Protein AF-A0AAD4QFJ7-F1 (afdb_monomer_lite)

Structure (mmCIF, N/CA/C/O backbone):
data_AF-A0AAD4QFJ7-F1
#
_entry.id   AF-A0AAD4QFJ7-F1
#
loop_
_atom_site.group_PDB
_atom_site.id
_atom_site.type_symbol
_atom_site.label_atom_id
_atom_site.label_alt_id
_atom_site.label_comp_id
_atom_site.label_asym_id
_atom_site.label_entity_id
_atom_site.label_seq_id
_atom_site.pdbx_PDB_ins_code
_atom_site.Cartn_x
_atom_site.Cartn_y
_atom_site.Cartn_z
_atom_site.occupancy
_atom_site.B_iso_or_equiv
_atom_site.auth_seq_id
_atom_site.auth_comp_id
_atom_site.auth_asym_id
_atom_site.auth_atom_id
_atom_site.pdbx_PDB_model_num
ATOM 1 N N . MET A 1 1 ? -35.751 28.063 49.669 1.00 41.50 1 MET A N 1
ATOM 2 C CA . MET A 1 1 ? -34.641 28.294 48.721 1.00 41.50 1 MET A CA 1
ATOM 3 C C . MET A 1 1 ? -34.056 26.934 48.376 1.00 41.50 1 MET A C 1
ATOM 5 O O . MET A 1 1 ? -33.435 26.331 49.238 1.00 41.50 1 MET A O 1
ATOM 9 N N . ALA A 1 2 ? -34.376 26.387 47.201 1.00 47.31 2 ALA A N 1
ATOM 10 C CA . ALA A 1 2 ? -33.881 25.078 46.774 1.00 47.31 2 ALA A CA 1
ATOM 11 C C . ALA A 1 2 ? -32.490 25.248 46.146 1.00 47.31 2 ALA A C 1
ATOM 13 O O . ALA A 1 2 ? -32.330 26.047 45.226 1.00 47.31 2 ALA A O 1
ATOM 14 N N . GLN A 1 3 ? -31.487 24.550 46.681 1.00 56.81 3 GLN A N 1
ATOM 15 C CA . GLN A 1 3 ? -30.146 24.502 46.099 1.00 56.81 3 GLN A CA 1
ATOM 16 C C . GLN A 1 3 ? -30.171 23.686 44.791 1.00 56.81 3 GLN A C 1
ATOM 18 O O . GLN A 1 3 ? -30.855 22.660 44.742 1.00 56.81 3 GLN A O 1
ATOM 23 N N . PRO A 1 4 ? -29.452 24.108 43.736 1.00 55.53 4 PRO A N 1
ATOM 24 C CA . PRO A 1 4 ? -29.412 23.389 42.465 1.00 55.53 4 PRO A CA 1
ATOM 25 C C . PRO A 1 4 ? -28.649 22.070 42.633 1.00 55.53 4 PRO A C 1
ATOM 27 O O . PRO A 1 4 ? -27.615 22.047 43.293 1.00 55.53 4 PRO A O 1
ATOM 30 N N . GLN A 1 5 ? -29.173 20.977 42.069 1.00 56.38 5 GLN A N 1
ATOM 31 C CA . GLN A 1 5 ? -28.611 19.623 42.138 1.00 56.38 5 GLN A CA 1
ATOM 32 C C . GLN A 1 5 ? -27.312 19.512 41.307 1.00 56.38 5 GLN A C 1
ATOM 34 O O . GLN A 1 5 ? -27.400 19.345 40.095 1.00 56.38 5 GLN A O 1
ATOM 39 N N . PRO A 1 6 ? -26.103 19.501 41.902 1.00 59.22 6 PRO A N 1
ATOM 40 C CA . PRO A 1 6 ? -24.845 19.464 41.147 1.00 59.22 6 PRO A CA 1
ATOM 41 C C . PRO A 1 6 ? -24.408 18.031 40.792 1.00 59.22 6 PRO A C 1
ATOM 43 O O . PRO A 1 6 ? -23.342 17.826 40.224 1.00 59.22 6 PRO A O 1
ATOM 46 N N . ASN A 1 7 ? -25.180 17.009 41.180 1.00 74.00 7 ASN A N 1
ATOM 47 C CA . ASN A 1 7 ? -24.727 15.613 41.150 1.00 74.00 7 ASN A CA 1
ATOM 48 C C . ASN A 1 7 ? -25.206 14.842 39.910 1.00 74.00 7 ASN A C 1
ATOM 50 O O . ASN A 1 7 ? -24.509 13.954 39.430 1.00 74.00 7 ASN A O 1
ATOM 54 N N . LEU A 1 8 ? -26.379 15.190 39.369 1.00 77.81 8 LEU A N 1
ATOM 55 C CA . LEU A 1 8 ? -26.959 14.485 38.222 1.00 77.81 8 LEU A CA 1
ATOM 56 C C . LEU A 1 8 ? -26.301 14.913 36.902 1.00 77.81 8 LEU A C 1
ATOM 58 O O . LEU A 1 8 ? -25.967 14.069 36.077 1.00 77.81 8 LEU A O 1
ATOM 62 N N . GLU A 1 9 ? -26.053 16.213 36.730 1.00 80.75 9 GLU A N 1
ATOM 63 C CA . GLU A 1 9 ? -25.403 16.761 35.531 1.00 80.75 9 GLU A CA 1
ATOM 64 C C . GLU A 1 9 ? -23.960 16.263 35.389 1.00 80.75 9 GLU A C 1
ATOM 66 O O . GLU A 1 9 ? -23.554 15.835 34.310 1.00 80.75 9 GLU A O 1
ATOM 71 N N . ASN A 1 10 ? -23.212 16.219 36.498 1.00 83.00 10 ASN A N 1
ATOM 72 C CA . ASN A 1 10 ? -21.854 15.676 36.525 1.00 83.00 10 ASN A CA 1
ATOM 73 C C . ASN A 1 10 ? -21.821 14.176 36.195 1.00 83.00 10 ASN A C 1
ATOM 75 O O . ASN A 1 10 ? -20.931 13.724 35.473 1.00 83.00 10 ASN A O 1
ATOM 79 N N . PHE A 1 11 ? -22.808 13.409 36.669 1.00 83.56 11 PHE A N 1
ATOM 80 C CA . PHE A 1 11 ? -22.931 11.988 36.348 1.00 83.56 11 PHE A CA 1
ATOM 81 C C . PHE A 1 11 ? -23.253 11.758 34.861 1.00 83.56 11 PHE A C 1
ATOM 83 O O . PHE A 1 11 ? -22.613 10.932 34.211 1.00 83.56 11 PHE A O 1
ATOM 90 N N . ILE A 1 12 ? -24.190 12.526 34.293 1.00 87.06 12 ILE A N 1
ATOM 91 C CA . ILE A 1 12 ? -24.544 12.456 32.865 1.00 87.06 12 ILE A CA 1
ATOM 92 C C . ILE A 1 12 ? -23.343 12.836 31.991 1.00 87.06 12 ILE A C 1
ATOM 94 O O . ILE A 1 12 ? -23.050 12.138 31.020 1.00 87.06 12 ILE A O 1
ATOM 98 N N . ALA A 1 13 ? -22.614 13.897 32.350 1.00 87.19 13 ALA A N 1
ATOM 99 C CA . ALA A 1 13 ? -21.428 14.334 31.621 1.00 87.19 13 ALA A CA 1
ATOM 100 C C . ALA A 1 13 ? -20.308 13.281 31.654 1.00 87.19 13 ALA A C 1
ATOM 102 O O . ALA A 1 13 ? -19.733 12.971 30.611 1.00 87.19 13 ALA A O 1
ATOM 103 N N . GLN A 1 14 ? -20.033 12.678 32.817 1.00 88.12 14 GLN A N 1
ATOM 104 C CA . GLN A 1 14 ? -19.050 11.594 32.927 1.00 88.12 14 GLN A CA 1
ATOM 105 C C . GLN A 1 14 ? -19.446 10.371 32.101 1.00 88.12 14 GLN A C 1
ATOM 107 O O . GLN A 1 14 ? -18.608 9.807 31.399 1.00 88.12 14 GLN A O 1
ATOM 112 N N . HIS A 1 15 ? -2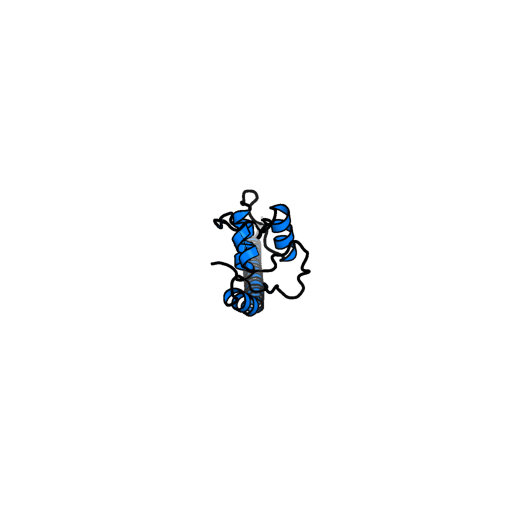0.717 9.973 32.146 1.00 88.38 15 HIS A N 1
ATOM 113 C CA . HIS A 1 15 ? -21.195 8.827 31.383 1.00 88.38 15 HIS A CA 1
ATOM 114 C C . HIS A 1 15 ? -21.136 9.096 29.870 1.00 88.38 15 HIS A C 1
ATOM 116 O O . HIS A 1 15 ? -20.672 8.246 29.113 1.00 88.38 15 HIS A O 1
ATOM 122 N N . ALA A 1 16 ? -21.502 10.301 29.423 1.00 91.25 16 ALA A N 1
ATOM 123 C CA . ALA A 1 16 ? -21.358 10.714 28.027 1.00 91.25 16 ALA A CA 1
ATOM 124 C C . ALA A 1 16 ? -19.887 10.712 27.572 1.00 91.25 16 ALA A C 1
ATOM 126 O O . ALA A 1 16 ? -19.579 10.230 26.483 1.00 91.25 16 ALA A O 1
ATOM 127 N N . GLN A 1 17 ? -18.961 11.178 28.417 1.00 92.06 17 GLN A N 1
ATOM 128 C CA . GLN A 1 17 ? -17.524 11.122 28.132 1.00 92.06 17 GLN A CA 1
ATOM 129 C C . GLN A 1 17 ? -17.005 9.684 28.044 1.00 92.06 17 GLN A C 1
ATOM 131 O O . GLN A 1 17 ? -16.239 9.370 27.134 1.00 92.06 17 GLN A O 1
ATOM 136 N N . GLN A 1 18 ? -17.426 8.798 28.950 1.00 92.06 18 GLN A N 1
ATOM 137 C CA . GLN A 1 18 ? -17.064 7.380 28.899 1.00 92.06 18 GLN A CA 1
ATOM 138 C C . GLN A 1 18 ? -17.594 6.709 27.630 1.00 92.06 18 GLN A C 1
ATOM 140 O O . GLN A 1 18 ? -16.843 6.008 26.956 1.00 92.06 18 GLN A O 1
ATOM 145 N N . HIS A 1 19 ? -18.853 6.966 27.265 1.00 93.56 19 HIS A N 1
ATOM 146 C CA . HIS A 1 19 ? -19.440 6.473 26.016 1.00 93.56 19 HIS A CA 1
ATOM 147 C C . HIS A 1 19 ? -18.652 6.958 24.802 1.00 93.56 19 HIS A C 1
ATOM 149 O O . HIS A 1 19 ? -18.270 6.146 23.963 1.00 93.56 19 HIS A O 1
ATOM 155 N N . GLN A 1 20 ? -18.311 8.247 24.750 1.00 93.81 20 GLN A N 1
ATOM 156 C CA . GLN A 1 20 ? -17.515 8.798 23.656 1.00 93.81 20 GLN A CA 1
ATOM 157 C C . GLN A 1 20 ? -16.122 8.159 23.573 1.00 93.81 20 GLN A C 1
ATOM 159 O O . GLN A 1 20 ? -15.652 7.845 22.482 1.00 93.81 20 GLN A O 1
ATOM 164 N N . GLN A 1 21 ? -15.469 7.916 24.713 1.00 94.56 21 GLN A N 1
ATOM 165 C CA . GLN A 1 21 ? -14.177 7.227 24.752 1.00 94.56 21 GLN A CA 1
ATOM 166 C C . GLN A 1 21 ? -14.275 5.782 24.254 1.00 94.56 21 GLN A C 1
ATOM 168 O O . GLN A 1 21 ? -13.374 5.319 23.553 1.00 94.56 21 GLN A O 1
ATOM 173 N N . VAL A 1 22 ? -15.347 5.066 24.606 1.00 95.25 22 VAL A N 1
ATOM 174 C CA . VAL A 1 22 ? -15.588 3.705 24.111 1.00 95.25 22 VAL A CA 1
ATOM 175 C C . VAL A 1 22 ? -15.804 3.722 22.601 1.00 95.25 22 VAL A C 1
ATOM 177 O O . VAL A 1 22 ? -15.158 2.941 21.907 1.00 95.25 22 VAL A O 1
ATOM 180 N N . ILE A 1 23 ? -16.618 4.646 22.083 1.00 95.81 23 ILE A N 1
ATOM 181 C CA . ILE A 1 23 ? -16.859 4.790 20.640 1.00 95.81 23 ILE A CA 1
ATOM 182 C C . ILE A 1 23 ? -15.547 5.069 19.898 1.00 95.81 23 ILE A C 1
ATOM 184 O O . ILE A 1 23 ? -15.186 4.312 19.004 1.00 95.81 23 ILE A O 1
ATOM 188 N N . SER A 1 24 ? -14.756 6.052 20.341 1.00 95.12 24 SER A N 1
ATOM 189 C CA . SER A 1 24 ? -13.454 6.344 19.725 1.00 95.12 24 SER A CA 1
ATOM 190 C C . SER A 1 24 ? -12.501 5.145 19.726 1.00 95.12 24 SER A C 1
ATOM 192 O O . SER A 1 24 ? -11.725 4.966 18.787 1.00 95.12 24 SER A O 1
ATOM 194 N N . ARG A 1 25 ? -12.536 4.309 20.771 1.00 95.00 25 ARG A N 1
ATOM 195 C CA . ARG A 1 25 ? -11.730 3.081 20.825 1.00 95.00 25 ARG A CA 1
ATOM 196 C C . ARG A 1 25 ? -12.233 2.022 19.849 1.00 95.00 25 ARG A C 1
ATOM 198 O O . ARG A 1 25 ? -11.402 1.363 19.230 1.00 95.00 25 ARG A O 1
ATOM 205 N N . LEU A 1 26 ? -13.549 1.862 19.713 1.00 95.88 26 LEU A N 1
ATOM 206 C CA . LEU A 1 26 ? -14.149 0.933 18.755 1.00 95.88 26 LEU A CA 1
ATOM 207 C C . LEU A 1 26 ? -13.829 1.344 17.315 1.00 95.88 26 LEU A C 1
ATOM 209 O O . LEU A 1 26 ? -13.361 0.503 16.553 1.00 95.88 26 LEU A O 1
ATOM 213 N N . ASP A 1 27 ? -13.953 2.628 16.979 1.00 95.88 27 ASP A N 1
ATOM 214 C CA . ASP A 1 27 ? -13.599 3.149 15.652 1.00 95.88 27 ASP A CA 1
ATOM 215 C C . ASP A 1 27 ? -12.114 2.913 15.334 1.00 95.88 27 ASP A C 1
ATOM 217 O O . ASP A 1 27 ? -11.754 2.450 14.250 1.00 95.88 27 ASP A O 1
ATOM 221 N N . ALA A 1 28 ? -11.231 3.161 16.308 1.00 94.75 28 ALA A N 1
ATOM 222 C CA . ALA A 1 28 ? -9.802 2.902 16.153 1.00 94.75 28 ALA A CA 1
ATOM 223 C C . ALA A 1 28 ? -9.491 1.404 15.989 1.00 94.75 28 ALA A C 1
ATOM 225 O O . ALA A 1 28 ? -8.576 1.038 15.249 1.00 94.75 28 ALA A O 1
ATOM 226 N N . MET A 1 29 ? -10.224 0.525 16.676 1.00 94.81 29 MET A N 1
ATOM 227 C CA . MET A 1 29 ? -10.089 -0.921 16.498 1.00 94.81 29 MET A CA 1
ATOM 228 C C . MET A 1 29 ? -10.573 -1.367 15.121 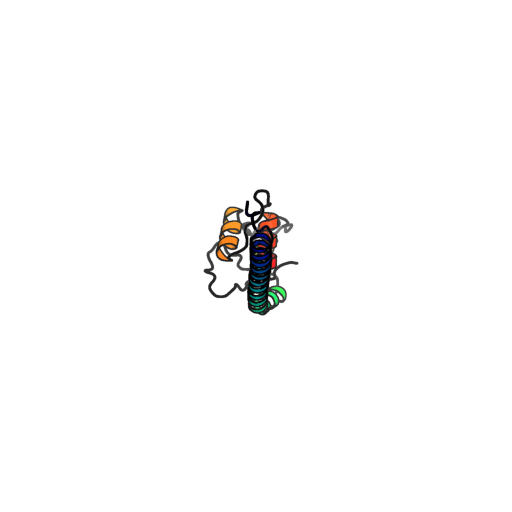1.00 94.81 29 MET A C 1
ATOM 230 O O . MET A 1 29 ? -9.873 -2.148 14.481 1.00 94.81 29 MET A O 1
ATOM 234 N N . GLN A 1 30 ? -11.703 -0.841 14.650 1.00 94.50 30 GLN A N 1
ATOM 235 C CA . GLN A 1 30 ? -12.229 -1.147 13.324 1.00 94.50 30 GLN A CA 1
ATOM 236 C C . GLN A 1 30 ? -11.227 -0.750 12.236 1.00 94.50 30 GLN A C 1
ATOM 238 O O . GLN A 1 30 ? -10.829 -1.592 11.438 1.00 94.50 30 GLN A O 1
ATOM 243 N N . ALA A 1 31 ? -10.690 0.473 12.292 1.00 90.81 31 ALA A N 1
ATOM 244 C CA . ALA A 1 31 ? -9.674 0.927 11.343 1.00 90.81 31 ALA A CA 1
ATOM 245 C C . ALA A 1 31 ? -8.413 0.037 11.339 1.00 90.81 31 ALA A C 1
ATOM 247 O O . ALA A 1 31 ? -7.782 -0.166 10.300 1.00 90.81 31 ALA A O 1
ATOM 248 N N . ARG A 1 32 ? -8.029 -0.521 12.498 1.00 92.62 32 ARG A N 1
ATOM 249 C CA . ARG A 1 32 ? -6.901 -1.463 12.599 1.00 92.62 32 ARG A CA 1
ATOM 250 C C . ARG A 1 32 ? -7.221 -2.821 11.983 1.00 92.62 32 ARG A C 1
ATOM 252 O O . ARG A 1 32 ? -6.325 -3.415 11.386 1.00 92.62 32 ARG A O 1
ATOM 259 N N . ILE A 1 33 ? -8.450 -3.310 12.139 1.00 93.81 33 ILE A N 1
ATOM 260 C CA . ILE A 1 33 ? -8.912 -4.552 11.509 1.00 93.81 33 ILE A CA 1
ATOM 261 C C . ILE A 1 33 ? -8.903 -4.379 9.989 1.00 93.81 33 ILE A C 1
ATOM 263 O O . ILE A 1 33 ? -8.241 -5.161 9.310 1.00 93.81 33 ILE A O 1
ATOM 267 N N . ASP A 1 34 ? -9.491 -3.298 9.478 1.00 89.56 34 ASP A N 1
ATOM 268 C CA . ASP A 1 34 ? -9.539 -3.010 8.040 1.00 89.56 34 ASP A CA 1
ATOM 269 C C . ASP A 1 34 ? -8.122 -2.931 7.435 1.00 89.56 34 ASP A C 1
ATOM 271 O O . ASP A 1 34 ? -7.833 -3.491 6.373 1.00 89.56 34 ASP A O 1
ATOM 275 N N . ALA A 1 35 ? -7.185 -2.285 8.142 1.00 84.88 35 ALA A N 1
ATOM 276 C CA . ALA A 1 35 ? -5.789 -2.196 7.717 1.00 84.88 35 ALA A CA 1
ATOM 277 C C . ALA A 1 35 ? -5.073 -3.561 7.710 1.00 84.88 35 ALA A C 1
ATOM 279 O O . ALA A 1 35 ? -4.254 -3.829 6.822 1.00 84.88 35 ALA A O 1
ATOM 280 N N . LEU A 1 36 ? -5.362 -4.428 8.688 1.00 89.50 36 LEU A N 1
ATOM 281 C CA . LEU A 1 36 ? -4.808 -5.782 8.754 1.00 89.50 36 LEU A CA 1
ATOM 282 C C . LEU A 1 36 ? -5.344 -6.657 7.623 1.00 89.50 36 LEU A C 1
ATOM 284 O O . LEU A 1 36 ? -4.554 -7.337 6.969 1.00 89.50 36 LEU A O 1
ATOM 288 N N . GLU A 1 37 ? -6.645 -6.606 7.351 1.00 89.69 37 GLU A N 1
ATOM 289 C CA . GLU A 1 37 ? -7.265 -7.342 6.248 1.00 89.69 37 GLU A CA 1
ATOM 290 C C . GLU A 1 37 ? -6.687 -6.903 4.899 1.00 89.69 37 GLU A C 1
ATOM 292 O O . GLU A 1 37 ? -6.233 -7.740 4.113 1.00 89.69 37 GLU A O 1
ATOM 297 N N . ALA A 1 38 ? -6.573 -5.592 4.668 1.00 84.50 38 ALA A N 1
ATOM 298 C CA . ALA A 1 38 ? -5.937 -5.051 3.469 1.00 84.50 38 ALA A CA 1
ATOM 299 C C . ALA A 1 38 ? -4.457 -5.461 3.346 1.00 84.50 38 ALA A C 1
ATOM 301 O O . ALA A 1 38 ? -3.929 -5.605 2.242 1.00 84.50 38 ALA A O 1
ATOM 302 N N . SER A 1 39 ? -3.745 -5.636 4.462 1.00 84.88 39 SER A N 1
ATOM 303 C CA . SER A 1 39 ? -2.372 -6.153 4.462 1.00 84.88 39 SER A CA 1
ATOM 304 C C . SER A 1 39 ? -2.320 -7.639 4.095 1.00 84.88 39 SER A C 1
ATOM 306 O O . SER A 1 39 ? -1.554 -8.026 3.212 1.00 84.88 39 SER A O 1
ATOM 308 N N . GLN A 1 40 ? -3.179 -8.469 4.697 1.00 87.69 40 GLN A N 1
ATOM 309 C CA . GLN A 1 40 ? -3.236 -9.906 4.413 1.00 87.69 40 GLN A CA 1
ATOM 310 C C . GLN A 1 40 ? -3.590 -10.193 2.952 1.00 87.69 40 GLN A C 1
ATOM 312 O O . GLN A 1 40 ? -2.956 -11.039 2.325 1.00 87.69 40 GLN A O 1
ATOM 317 N N . GLN A 1 41 ? -4.534 -9.442 2.379 1.00 87.56 41 GLN A N 1
ATOM 318 C CA . GLN A 1 41 ? -4.902 -9.567 0.965 1.00 87.56 41 GLN A CA 1
ATOM 319 C C . GLN A 1 41 ? -3.753 -9.193 0.017 1.00 87.56 41 GLN A C 1
ATOM 321 O O . GLN A 1 41 ? -3.649 -9.738 -1.081 1.00 87.56 41 GLN A O 1
ATOM 326 N N . ARG A 1 42 ? -2.864 -8.281 0.434 1.00 88.12 42 ARG A N 1
ATOM 327 C CA . ARG A 1 42 ? -1.695 -7.865 -0.356 1.00 88.12 42 ARG A CA 1
ATOM 328 C C . ARG A 1 42 ? -0.490 -8.783 -0.185 1.00 88.12 42 ARG A C 1
ATOM 330 O O . ARG A 1 42 ? 0.372 -8.785 -1.057 1.00 88.12 42 ARG A O 1
ATOM 337 N N . LEU A 1 43 ? -0.406 -9.573 0.883 1.00 88.94 43 LEU A N 1
ATOM 338 C CA . LEU A 1 43 ? 0.780 -10.383 1.178 1.00 88.94 43 LEU A CA 1
ATOM 339 C C . LEU A 1 43 ? 1.211 -11.304 0.016 1.00 88.94 43 LEU A C 1
ATOM 341 O O . LEU A 1 43 ? 2.398 -11.291 -0.311 1.00 88.94 43 LEU A O 1
ATOM 345 N N . PRO A 1 44 ? 0.312 -12.042 -0.670 1.00 90.44 44 PRO A N 1
ATOM 346 C CA . PRO A 1 44 ? 0.712 -12.866 -1.812 1.00 90.44 44 PRO A CA 1
ATOM 347 C C . PRO A 1 44 ? 1.343 -12.040 -2.939 1.00 90.44 44 PRO A C 1
ATOM 349 O O . PRO A 1 44 ? 2.367 -12.434 -3.489 1.00 90.44 44 PRO A O 1
ATOM 352 N N . LEU A 1 45 ? 0.781 -10.860 -3.225 1.00 91.56 45 LEU A N 1
ATOM 353 C CA . LEU A 1 45 ? 1.310 -9.922 -4.215 1.00 91.56 45 LEU A CA 1
ATOM 354 C C . LEU A 1 45 ? 2.716 -9.450 -3.837 1.00 91.56 45 LEU A C 1
ATOM 356 O O . LEU A 1 45 ? 3.611 -9.441 -4.680 1.00 91.56 45 LEU A O 1
ATOM 360 N N . LEU A 1 46 ? 2.902 -9.062 -2.572 1.00 90.69 46 LEU A N 1
ATOM 361 C CA . LEU A 1 46 ? 4.192 -8.608 -2.063 1.00 90.69 46 LEU A CA 1
ATOM 362 C C . LEU A 1 46 ? 5.237 -9.709 -2.206 1.00 90.69 46 LEU A C 1
ATOM 364 O O . LEU A 1 46 ? 6.305 -9.449 -2.743 1.00 90.69 46 LEU A O 1
ATOM 368 N N . LEU A 1 47 ? 4.915 -10.939 -1.801 1.00 90.25 47 LEU A N 1
ATOM 369 C CA . LEU A 1 47 ? 5.819 -12.086 -1.902 1.00 90.25 47 LEU A CA 1
ATOM 370 C C . LEU A 1 47 ? 6.154 -12.429 -3.358 1.00 90.25 47 LEU A C 1
ATOM 372 O O . LEU A 1 47 ? 7.318 -12.679 -3.681 1.00 90.25 47 LEU A O 1
ATOM 376 N N . ASP A 1 48 ? 5.155 -12.414 -4.240 1.00 90.56 48 ASP A N 1
ATOM 377 C CA . ASP A 1 48 ? 5.332 -12.670 -5.669 1.00 90.56 48 ASP A CA 1
ATOM 378 C C . ASP A 1 48 ? 6.211 -11.623 -6.332 1.00 90.56 48 ASP A C 1
ATOM 380 O O . ASP A 1 48 ? 7.112 -11.970 -7.098 1.00 90.56 48 ASP A O 1
ATOM 384 N N . ASN A 1 49 ? 5.989 -10.351 -6.011 1.00 90.88 49 ASN A N 1
ATOM 385 C CA . ASN A 1 49 ? 6.860 -9.297 -6.478 1.00 90.88 49 ASN A CA 1
ATOM 386 C C . ASN A 1 49 ? 8.237 -9.477 -5.854 1.00 90.88 49 ASN A C 1
ATOM 388 O O . ASN A 1 49 ? 9.181 -9.646 -6.604 1.00 90.88 49 ASN A O 1
ATOM 392 N N . THR A 1 50 ? 8.399 -9.564 -4.535 1.00 87.81 50 THR A N 1
ATOM 393 C CA . THR A 1 50 ? 9.710 -9.665 -3.869 1.00 87.81 50 THR A CA 1
ATOM 394 C C . THR A 1 50 ? 10.576 -10.802 -4.421 1.00 87.81 50 THR A C 1
ATOM 396 O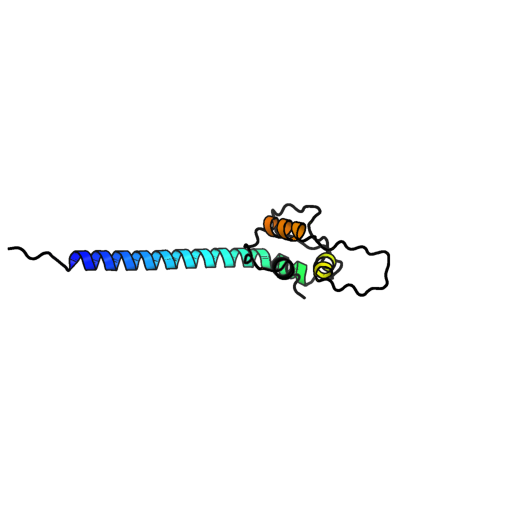 O . THR A 1 50 ? 11.731 -10.544 -4.757 1.00 87.81 50 THR A O 1
ATOM 399 N N . LYS A 1 51 ? 10.026 -12.004 -4.639 1.00 88.44 51 LYS A N 1
ATOM 400 C CA . LYS A 1 51 ? 10.783 -13.156 -5.170 1.00 88.44 51 LYS A CA 1
ATOM 401 C C . LYS A 1 51 ? 11.163 -13.038 -6.652 1.00 88.44 51 LYS A C 1
ATOM 403 O O . LYS A 1 51 ? 12.063 -13.738 -7.111 1.00 88.44 51 LYS A O 1
ATOM 408 N N . ALA A 1 52 ? 10.463 -12.205 -7.422 1.00 85.94 52 ALA A N 1
ATOM 409 C CA . ALA A 1 52 ? 10.686 -12.093 -8.857 1.00 85.94 52 ALA A CA 1
ATOM 410 C C . ALA A 1 52 ? 12.037 -11.429 -9.177 1.00 85.94 52 ALA A C 1
ATOM 412 O O . ALA A 1 52 ? 12.505 -10.547 -8.452 1.00 85.94 52 ALA A O 1
ATOM 413 N N . SER A 1 53 ? 12.665 -11.818 -10.288 1.00 85.62 53 SER A N 1
ATOM 414 C CA . SER A 1 53 ? 13.920 -11.202 -10.730 1.00 85.62 53 SER A CA 1
ATOM 415 C C . SER A 1 53 ? 13.715 -9.727 -11.124 1.00 85.62 53 SER A C 1
ATOM 417 O O . SER A 1 53 ? 12.602 -9.337 -11.484 1.00 85.62 53 SER A O 1
ATOM 419 N N . PRO A 1 54 ? 14.761 -8.878 -11.113 1.00 81.00 54 PRO A N 1
ATOM 420 C CA . PRO A 1 54 ? 14.623 -7.457 -11.452 1.00 81.00 54 PRO A CA 1
ATOM 421 C C . PRO A 1 54 ? 14.025 -7.173 -12.850 1.00 81.00 54 PRO A C 1
ATOM 423 O O . PRO A 1 54 ? 13.386 -6.143 -13.070 1.00 81.00 54 PRO A O 1
ATOM 426 N N . GLY A 1 55 ? 14.210 -8.082 -13.808 1.00 80.50 55 GLY A N 1
ATOM 427 C CA . GLY A 1 55 ? 13.636 -7.966 -15.154 1.00 80.50 55 GLY A CA 1
ATOM 428 C C . GLY A 1 55 ? 12.201 -8.485 -15.283 1.00 80.50 55 GLY A C 1
ATOM 429 O O . GLY A 1 55 ? 11.576 -8.271 -16.318 1.00 80.50 55 GLY A O 1
ATOM 430 N N . ALA A 1 56 ? 11.671 -9.171 -14.268 1.00 84.19 56 ALA A N 1
ATOM 431 C CA . ALA A 1 56 ? 10.341 -9.757 -14.334 1.00 84.19 56 ALA A CA 1
ATOM 432 C C . ALA A 1 56 ? 9.235 -8.682 -14.274 1.00 84.19 56 ALA A C 1
ATOM 434 O O . ALA A 1 56 ? 9.421 -7.635 -13.636 1.00 84.19 56 ALA A O 1
ATOM 435 N N . PRO A 1 57 ? 8.070 -8.936 -14.902 1.00 88.25 57 PRO A N 1
ATOM 436 C CA . PRO A 1 57 ? 6.918 -8.052 -14.796 1.00 88.25 57 PRO A CA 1
ATOM 437 C C . PRO A 1 57 ? 6.439 -7.890 -13.350 1.00 88.25 57 PRO A C 1
ATOM 439 O O . PRO A 1 57 ? 6.300 -8.878 -12.628 1.00 88.25 57 PRO A O 1
ATOM 442 N N . ILE A 1 58 ? 6.136 -6.654 -12.949 1.00 88.94 58 ILE A N 1
ATOM 443 C CA . ILE A 1 58 ? 5.516 -6.368 -11.649 1.00 88.94 58 ILE A CA 1
ATOM 444 C C . ILE A 1 58 ? 4.040 -6.771 -11.693 1.00 88.94 58 ILE A C 1
ATOM 446 O O . ILE A 1 58 ? 3.317 -6.451 -12.639 1.00 88.94 58 ILE A O 1
ATOM 450 N N . ARG A 1 59 ? 3.578 -7.452 -10.645 1.00 91.00 59 ARG A N 1
ATOM 451 C CA . ARG A 1 59 ? 2.158 -7.695 -10.391 1.00 91.00 59 ARG A CA 1
ATOM 452 C C . ARG A 1 59 ? 1.558 -6.519 -9.625 1.00 91.00 59 ARG A C 1
ATOM 454 O O . ARG A 1 59 ? 2.203 -5.936 -8.756 1.00 91.00 59 ARG A O 1
ATOM 461 N N . TYR A 1 60 ? 0.292 -6.230 -9.900 1.00 89.81 60 TYR A N 1
ATOM 462 C CA . TYR A 1 60 ? -0.468 -5.160 -9.256 1.00 89.81 60 TYR A CA 1
ATOM 463 C C . TYR A 1 60 ? -1.686 -5.708 -8.510 1.00 89.81 60 TYR A C 1
ATOM 465 O O . TYR A 1 60 ? -2.162 -6.790 -8.866 1.00 89.81 60 TYR A O 1
ATOM 473 N N . PRO A 1 61 ? -2.206 -4.980 -7.502 1.00 87.38 61 PRO A N 1
ATOM 474 C CA . PRO A 1 61 ? -3.444 -5.363 -6.837 1.00 87.38 61 PRO A CA 1
ATOM 475 C C . PRO A 1 61 ? -4.606 -5.472 -7.828 1.00 87.38 61 PRO A C 1
ATOM 477 O O . PRO A 1 61 ? -4.671 -4.754 -8.831 1.00 87.38 61 PRO A O 1
ATOM 480 N N . GLN A 1 62 ? -5.551 -6.358 -7.527 1.00 84.62 62 GLN A N 1
ATOM 481 C CA . GLN A 1 62 ? -6.757 -6.521 -8.329 1.00 84.62 62 GLN A CA 1
ATOM 482 C C . GLN A 1 62 ? -7.580 -5.221 -8.344 1.00 84.62 62 GLN A C 1
ATOM 484 O O . GLN A 1 62 ? -7.682 -4.528 -7.336 1.00 84.62 62 GLN A O 1
ATOM 489 N N . GLY A 1 63 ? -8.166 -4.883 -9.496 1.00 83.75 63 GLY A N 1
ATOM 490 C CA . GLY A 1 63 ? -8.994 -3.680 -9.661 1.00 83.75 63 GLY A CA 1
ATOM 491 C C . GLY A 1 63 ? -8.220 -2.397 -9.984 1.00 83.75 63 GLY A C 1
ATOM 492 O O . GLY A 1 63 ? -8.837 -1.395 -10.341 1.00 83.75 63 GLY A O 1
ATOM 493 N N . VAL A 1 64 ? -6.883 -2.416 -9.944 1.00 85.94 64 VAL A N 1
ATOM 494 C CA . VAL A 1 64 ? -6.066 -1.273 -10.373 1.00 85.94 64 VAL A CA 1
ATOM 495 C C . VAL A 1 64 ? -6.036 -1.198 -11.901 1.00 85.94 64 VAL A C 1
ATOM 497 O O . VAL A 1 64 ? -5.608 -2.132 -12.580 1.00 85.94 64 VAL A O 1
ATOM 500 N N . GLN A 1 65 ? -6.462 -0.061 -12.454 1.00 85.25 65 GLN A N 1
ATOM 501 C CA . GLN A 1 65 ? -6.330 0.223 -13.884 1.00 85.25 65 GLN A CA 1
ATOM 502 C C . GLN A 1 65 ? -4.888 0.620 -14.202 1.00 85.25 65 GLN A C 1
ATOM 504 O O . GLN A 1 65 ? -4.439 1.712 -13.852 1.00 85.25 65 GLN A O 1
ATOM 509 N N . ILE A 1 66 ? -4.170 -0.278 -14.873 1.00 82.94 66 ILE A N 1
ATOM 510 C CA . ILE A 1 66 ? -2.778 -0.066 -15.267 1.00 82.94 66 ILE A CA 1
ATOM 511 C C . ILE A 1 66 ? -2.732 0.861 -16.480 1.00 82.94 66 ILE A C 1
ATOM 513 O O . ILE A 1 66 ? -3.240 0.532 -17.551 1.00 82.94 66 ILE A O 1
ATOM 517 N N . THR A 1 67 ? -2.111 2.024 -16.309 1.00 80.75 67 THR A N 1
ATOM 518 C CA . THR A 1 67 ? -1.884 3.005 -17.376 1.00 80.75 67 THR A CA 1
ATOM 519 C C . THR A 1 67 ? -0.439 2.928 -17.885 1.00 80.75 67 THR A C 1
ATOM 521 O O . THR A 1 67 ? 0.409 2.307 -17.243 1.00 80.75 67 THR A O 1
ATOM 524 N N . PRO A 1 68 ? -0.095 3.573 -19.016 1.00 80.12 68 PRO A N 1
ATOM 525 C CA . PRO A 1 68 ? 1.278 3.574 -19.532 1.00 80.12 68 PRO A CA 1
ATOM 526 C C . PRO A 1 68 ? 2.328 4.136 -18.561 1.00 80.12 68 PRO A C 1
ATOM 528 O O . PRO A 1 68 ? 3.506 3.826 -18.710 1.00 80.12 68 PRO A O 1
ATOM 531 N N . GLN A 1 69 ? 1.904 4.927 -17.565 1.00 76.94 69 GLN A N 1
ATOM 532 C CA . GLN A 1 69 ? 2.772 5.466 -16.511 1.00 76.94 69 GLN A CA 1
ATOM 533 C C . GLN A 1 69 ? 3.186 4.414 -15.469 1.00 76.94 69 GLN A C 1
ATOM 535 O O . GLN A 1 69 ? 4.020 4.691 -14.614 1.00 76.94 69 GLN A O 1
ATOM 540 N N . PHE A 1 70 ? 2.597 3.218 -15.477 1.00 81.75 70 PHE A N 1
ATOM 541 C CA . PHE A 1 70 ? 2.922 2.199 -14.486 1.00 81.75 70 PHE A CA 1
ATOM 542 C C . PHE A 1 70 ? 4.260 1.515 -14.806 1.00 81.75 70 PHE A C 1
ATOM 544 O O . PHE A 1 70 ? 4.520 1.152 -15.961 1.00 81.75 70 PHE A O 1
ATOM 551 N N . PRO A 1 71 ? 5.116 1.275 -13.796 1.00 81.12 71 PRO A N 1
ATOM 552 C CA . PRO A 1 71 ? 6.368 0.565 -14.006 1.00 81.12 71 PRO A CA 1
ATOM 553 C C . PRO A 1 71 ? 6.105 -0.873 -14.471 1.00 81.12 71 PRO A C 1
ATOM 555 O O . PRO A 1 71 ? 5.348 -1.630 -13.870 1.00 81.12 71 PRO A O 1
ATOM 558 N N . LYS A 1 72 ? 6.739 -1.283 -15.567 1.00 84.50 72 LYS A N 1
ATOM 559 C CA . LYS A 1 72 ? 6.520 -2.626 -16.121 1.00 84.50 72 LYS A CA 1
ATOM 560 C C . LYS A 1 72 ? 7.303 -3.688 -15.358 1.00 84.50 72 LYS A C 1
ATOM 562 O O . LYS A 1 72 ? 6.819 -4.800 -15.191 1.00 84.50 72 LYS A O 1
ATOM 567 N N . THR A 1 73 ? 8.498 -3.338 -14.889 1.00 85.12 73 THR A N 1
ATOM 568 C CA . THR A 1 73 ? 9.437 -4.243 -14.219 1.00 85.12 73 THR A CA 1
ATOM 569 C C . THR A 1 73 ? 10.027 -3.598 -12.974 1.00 85.12 73 THR A C 1
ATOM 571 O O . THR A 1 73 ? 9.991 -2.379 -12.788 1.00 85.12 73 THR A O 1
ATOM 574 N N . LYS A 1 74 ? 10.623 -4.426 -12.121 1.00 78.94 74 LYS A N 1
ATOM 575 C CA . LYS A 1 74 ? 11.362 -3.990 -10.935 1.00 78.94 74 LYS A CA 1
ATOM 576 C C . LYS A 1 74 ? 12.530 -3.054 -11.262 1.00 78.94 74 LYS A C 1
ATOM 578 O O . LYS A 1 74 ? 12.754 -2.077 -10.555 1.00 78.94 74 LYS A O 1
ATOM 583 N N . LEU A 1 75 ? 13.245 -3.299 -12.359 1.00 75.69 75 LEU A N 1
ATOM 584 C CA . LEU A 1 75 ? 14.281 -2.382 -12.847 1.00 75.69 75 LEU A CA 1
ATOM 585 C C . LEU A 1 75 ? 13.705 -1.005 -13.193 1.00 75.69 75 LEU A C 1
ATOM 587 O O . LEU A 1 75 ? 14.289 0.004 -12.800 1.00 75.69 75 LEU A O 1
ATOM 591 N N . HIS A 1 76 ? 12.516 -0.962 -13.800 1.00 73.50 76 HIS A N 1
ATOM 592 C CA . HIS A 1 76 ? 11.777 0.281 -14.035 1.00 73.50 76 HIS A CA 1
ATOM 593 C C . HIS A 1 76 ? 11.459 1.038 -12.733 1.00 73.50 76 HIS A C 1
ATOM 595 O O . HIS A 1 76 ? 11.367 2.258 -12.775 1.00 73.50 76 HIS A O 1
ATOM 601 N N . LEU A 1 77 ? 11.326 0.354 -11.584 1.00 71.44 77 LEU A N 1
ATOM 602 C CA . LEU A 1 77 ? 11.196 0.980 -10.256 1.00 71.44 77 LEU A CA 1
ATOM 603 C C . LEU A 1 77 ? 12.540 1.470 -9.675 1.00 71.44 77 LEU A C 1
ATOM 605 O O . LEU A 1 77 ? 12.571 2.451 -8.934 1.00 71.44 77 LEU A O 1
ATOM 609 N N . VAL A 1 78 ? 13.661 0.811 -9.980 1.00 62.44 78 VAL A N 1
ATOM 610 C CA . VAL A 1 78 ? 15.006 1.154 -9.455 1.00 62.44 78 VAL A CA 1
ATOM 611 C C . VAL A 1 78 ? 15.625 2.328 -10.175 1.00 62.44 78 VAL A C 1
ATOM 613 O O . VAL A 1 78 ? 16.212 3.207 -9.541 1.00 62.44 78 VAL A O 1
ATOM 616 N N . GLN A 1 79 ? 15.437 2.378 -11.487 1.00 59.44 79 GLN A N 1
ATOM 617 C CA . GLN A 1 79 ? 15.917 3.457 -12.346 1.00 59.44 79 GLN A CA 1
ATOM 618 C C . GLN A 1 79 ? 15.252 4.806 -12.008 1.00 59.44 79 GLN A C 1
ATOM 620 O O . GLN A 1 79 ? 15.694 5.859 -12.457 1.00 59.44 79 GLN A O 1
ATOM 625 N N . LEU A 1 80 ? 14.258 4.794 -11.113 1.00 54.62 80 LEU A N 1
ATOM 626 C CA . LEU A 1 80 ? 13.624 5.970 -10.523 1.00 54.62 80 LEU A CA 1
ATOM 627 C C . LEU A 1 80 ? 14.483 6.698 -9.475 1.00 54.62 80 LEU A C 1
ATOM 629 O O . LEU A 1 80 ? 14.250 7.876 -9.205 1.00 54.62 80 LEU A O 1
ATOM 633 N N . SER A 1 81 ? 15.480 6.015 -8.907 1.00 46.59 81 SER A N 1
ATOM 634 C CA . SER A 1 81 ? 16.346 6.507 -7.817 1.00 46.59 81 SER A CA 1
ATOM 635 C C . SER A 1 81 ? 17.601 7.245 -8.321 1.00 46.59 81 SER A C 1
ATOM 637 O O . SER A 1 81 ? 18.406 7.707 -7.526 1.00 46.59 81 SER A O 1
ATOM 639 N N . GLY A 1 82 ? 17.781 7.384 -9.643 1.00 42.84 82 GLY A N 1
ATOM 640 C CA . GLY A 1 82 ? 18.818 8.251 -10.219 1.00 42.84 82 GLY A CA 1
ATOM 641 C C . GLY A 1 82 ? 20.253 7.712 -10.210 1.00 42.84 82 GLY A C 1
ATOM 642 O O . GLY A 1 82 ? 21.177 8.495 -10.403 1.00 42.84 82 GLY A O 1
ATOM 643 N N . ARG A 1 83 ? 20.478 6.403 -10.041 1.00 40.44 83 ARG A N 1
ATOM 644 C CA . ARG A 1 83 ? 21.811 5.804 -10.222 1.00 40.44 83 ARG A CA 1
ATOM 645 C C . ARG A 1 83 ? 21.791 4.751 -11.328 1.00 40.44 83 ARG A C 1
ATOM 647 O O . ARG A 1 83 ? 21.601 3.568 -11.076 1.00 40.44 83 ARG A O 1
ATOM 654 N N . LEU A 1 84 ? 21.982 5.207 -12.561 1.00 41.38 84 LEU A N 1
ATOM 655 C CA . LEU A 1 84 ? 22.431 4.370 -13.671 1.00 41.38 84 LEU A CA 1
ATOM 656 C C . LEU A 1 84 ? 23.879 4.769 -13.964 1.00 41.38 84 LEU A C 1
ATOM 658 O O . LEU A 1 84 ? 24.129 5.817 -14.545 1.00 41.38 84 LEU A O 1
ATOM 662 N N . VAL A 1 85 ? 24.827 3.944 -13.521 1.00 44.00 85 VAL A N 1
ATOM 663 C CA . VAL A 1 85 ? 26.143 3.854 -14.161 1.00 44.00 85 VAL A CA 1
ATOM 664 C C . VAL A 1 85 ? 26.072 2.601 -15.012 1.00 44.00 85 VAL A C 1
ATOM 666 O O . VAL A 1 85 ? 26.224 1.503 -14.488 1.00 44.00 85 VAL A O 1
ATOM 669 N N . THR A 1 86 ? 25.777 2.756 -16.296 1.00 42.06 86 THR A N 1
ATOM 670 C CA . THR A 1 86 ? 26.056 1.721 -17.293 1.00 42.06 86 THR A CA 1
ATOM 671 C C . THR A 1 86 ? 26.361 2.407 -18.616 1.00 42.06 86 THR A C 1
ATOM 673 O O . THR A 1 86 ? 25.506 3.120 -19.139 1.00 42.06 86 THR A O 1
ATOM 676 N N . ASP A 1 87 ? 27.547 2.152 -19.163 1.00 44.41 87 ASP A N 1
ATOM 677 C CA . ASP A 1 87 ? 28.040 2.628 -20.465 1.00 44.41 87 ASP A CA 1
ATOM 678 C C . ASP A 1 87 ? 27.329 1.952 -21.663 1.00 44.41 87 ASP A C 1
ATOM 680 O O . ASP A 1 87 ? 27.954 1.576 -22.651 1.00 44.41 87 ASP A O 1
ATOM 684 N N . ALA A 1 88 ? 26.012 1.742 -21.576 1.00 46.38 88 ALA A N 1
ATOM 685 C CA . ALA A 1 88 ? 25.212 1.051 -22.585 1.00 46.38 88 ALA A CA 1
ATOM 686 C C . ALA A 1 88 ? 24.206 2.028 -23.233 1.00 46.38 88 ALA A C 1
ATOM 688 O O . ALA A 1 88 ? 23.244 2.431 -22.574 1.00 46.38 88 ALA A O 1
ATOM 689 N N . PRO A 1 89 ? 24.391 2.416 -24.510 1.00 48.53 89 PRO A N 1
ATOM 690 C CA . PRO A 1 89 ? 23.641 3.509 -25.137 1.00 48.53 89 PRO A CA 1
ATOM 691 C C . PRO A 1 89 ? 22.203 3.168 -25.580 1.00 48.53 89 PRO A C 1
ATOM 693 O O . PRO A 1 89 ? 21.496 4.064 -26.028 1.00 48.53 89 PRO A O 1
ATOM 696 N N . GLU A 1 90 ? 21.726 1.926 -25.440 1.00 44.91 90 GLU A N 1
ATOM 697 C CA . GLU A 1 90 ? 20.416 1.502 -25.988 1.00 44.91 90 GLU A CA 1
ATOM 698 C C . GLU A 1 90 ? 19.291 1.319 -24.958 1.00 44.91 90 GLU A C 1
ATOM 700 O O . GLU A 1 90 ? 18.170 0.950 -25.301 1.0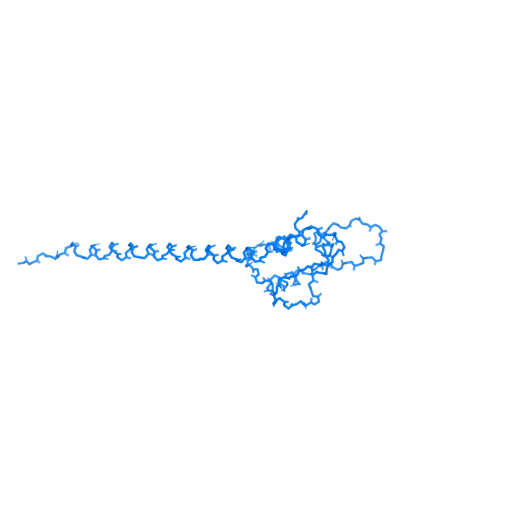0 44.91 90 GLU A O 1
ATOM 705 N N . LEU A 1 91 ? 19.548 1.606 -23.684 1.00 41.03 91 LEU A N 1
ATOM 706 C CA . LEU A 1 91 ? 18.565 1.434 -22.619 1.00 41.03 91 LEU A CA 1
ATOM 707 C C . LEU A 1 91 ? 18.157 2.789 -22.032 1.00 41.03 91 LEU A C 1
ATOM 709 O O . LEU A 1 91 ? 18.436 3.113 -20.877 1.00 41.03 91 LEU A O 1
ATOM 713 N N . THR A 1 92 ? 17.483 3.603 -22.848 1.00 39.06 92 THR A N 1
ATOM 714 C CA . THR A 1 92 ? 16.854 4.855 -22.405 1.00 39.06 92 THR A CA 1
ATOM 715 C C . THR A 1 92 ? 15.627 4.537 -21.554 1.00 39.06 92 THR A C 1
ATOM 717 O O . THR A 1 92 ? 14.490 4.528 -22.020 1.00 39.06 92 THR A O 1
ATOM 720 N N . PHE A 1 93 ? 15.851 4.239 -20.282 1.00 48.44 93 PHE A N 1
ATOM 721 C CA . PHE A 1 93 ? 14.771 4.061 -19.326 1.00 48.44 93 PHE A CA 1
ATOM 722 C C . PHE A 1 93 ? 14.351 5.426 -18.784 1.00 48.44 93 PHE A C 1
ATOM 724 O O . PHE A 1 93 ? 15.048 6.043 -17.978 1.00 48.44 93 PHE A O 1
ATOM 731 N N . THR A 1 94 ? 13.214 5.928 -19.260 1.00 45.00 94 THR A N 1
ATOM 732 C CA . THR A 1 94 ? 12.609 7.170 -18.770 1.00 45.00 94 THR A CA 1
ATOM 733 C C . THR A 1 94 ? 12.313 7.053 -17.277 1.00 45.00 94 THR A C 1
ATOM 735 O O . THR A 1 94 ? 11.487 6.244 -16.853 1.00 45.00 94 THR A O 1
ATOM 738 N N . ARG A 1 95 ? 12.992 7.886 -16.479 1.00 53.59 95 ARG A N 1
ATOM 739 C CA . ARG A 1 95 ? 12.645 8.179 -15.084 1.00 53.59 95 ARG A CA 1
ATOM 740 C C . ARG A 1 95 ? 11.148 8.494 -15.035 1.00 53.59 95 ARG A C 1
ATOM 742 O O . ARG A 1 95 ? 10.708 9.353 -15.794 1.00 53.59 95 ARG A O 1
ATOM 749 N N . LEU A 1 96 ? 10.378 7.822 -14.173 1.00 54.88 96 LEU A N 1
ATOM 750 C CA . LEU A 1 96 ? 8.987 8.214 -13.939 1.00 54.88 96 LEU A CA 1
ATOM 751 C C . LEU A 1 96 ? 9.001 9.690 -13.537 1.00 54.88 96 LEU A C 1
ATOM 753 O O . LEU A 1 96 ? 9.648 10.040 -12.541 1.00 54.88 96 LEU A O 1
ATOM 757 N N . ALA A 1 97 ? 8.360 10.551 -14.326 1.00 60.88 97 ALA A N 1
ATOM 758 C CA . ALA A 1 97 ? 8.293 11.959 -13.981 1.00 60.88 97 ALA A CA 1
ATOM 759 C C . ALA A 1 97 ? 7.589 12.096 -12.621 1.00 60.88 97 ALA A C 1
ATOM 761 O O . ALA A 1 97 ? 6.777 11.250 -12.242 1.00 60.88 97 ALA A O 1
ATOM 762 N N . ALA A 1 98 ? 7.867 13.161 -11.871 1.00 63.16 98 ALA A N 1
ATOM 763 C CA . ALA A 1 98 ? 7.189 13.420 -10.597 1.00 63.16 98 ALA A CA 1
ATOM 764 C C . ALA A 1 98 ? 5.656 13.320 -10.724 1.00 63.16 98 ALA A C 1
ATOM 766 O O . ALA A 1 98 ? 4.983 12.755 -9.861 1.00 63.16 98 ALA A O 1
ATOM 767 N N . ALA A 1 99 ? 5.128 13.809 -11.851 1.00 65.56 99 ALA A N 1
ATOM 768 C CA . ALA A 1 99 ? 3.723 13.707 -12.221 1.00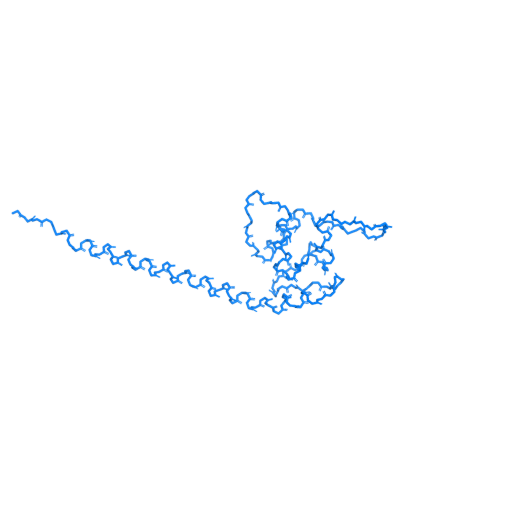 65.56 99 ALA A CA 1
ATOM 769 C C . ALA A 1 99 ? 3.255 12.249 -12.337 1.00 65.56 99 ALA A C 1
ATOM 771 O O . ALA A 1 99 ? 2.237 11.879 -11.758 1.00 65.56 99 ALA A O 1
ATOM 772 N N . ASP A 1 100 ? 4.028 11.400 -13.006 1.00 75.12 100 ASP A N 1
ATOM 773 C CA . ASP A 1 100 ? 3.699 9.989 -13.183 1.00 75.12 100 ASP A CA 1
ATOM 774 C C . ASP A 1 100 ? 3.729 9.226 -11.850 1.00 75.12 100 ASP A C 1
ATOM 776 O O . ASP A 1 100 ? 2.872 8.379 -11.607 1.00 75.12 100 ASP A O 1
ATOM 780 N N . ALA A 1 101 ? 4.660 9.550 -10.941 1.00 77.94 101 ALA A N 1
ATOM 781 C CA . ALA A 1 101 ? 4.722 8.922 -9.616 1.00 77.94 101 ALA A CA 1
ATOM 782 C C . ALA A 1 101 ? 3.487 9.259 -8.773 1.00 77.94 101 ALA A C 1
ATOM 784 O O . ALA A 1 101 ? 2.953 8.394 -8.078 1.00 77.94 101 ALA A O 1
ATOM 785 N N . GLN A 1 102 ? 2.992 10.494 -8.871 1.00 81.81 102 GLN A N 1
ATOM 786 C CA . GLN A 1 102 ? 1.744 10.885 -8.219 1.00 81.81 102 GLN A CA 1
ATOM 787 C C . GLN A 1 102 ? 0.531 10.200 -8.857 1.00 81.81 102 GLN A C 1
ATOM 789 O O . GLN A 1 102 ? -0.336 9.721 -8.129 1.00 81.81 102 GLN A O 1
ATOM 794 N N . VAL A 1 103 ? 0.485 10.078 -10.190 1.00 82.56 103 VAL A N 1
ATOM 795 C CA . VAL A 1 103 ? -0.591 9.349 -10.885 1.00 82.56 103 VAL A CA 1
ATOM 796 C C . VAL A 1 103 ? -0.619 7.884 -10.453 1.00 82.56 103 VAL A C 1
ATOM 798 O O . VAL A 1 103 ? -1.680 7.370 -10.103 1.00 82.56 103 VAL A O 1
ATOM 801 N N . VAL A 1 104 ? 0.534 7.214 -10.411 1.00 83.44 104 VAL A N 1
ATOM 802 C CA . VAL A 1 104 ? 0.634 5.823 -9.947 1.00 83.44 104 VAL A CA 1
ATOM 803 C C . VAL A 1 104 ? 0.179 5.704 -8.492 1.00 83.44 104 VAL A C 1
ATOM 805 O O . VAL A 1 104 ? -0.648 4.849 -8.184 1.00 83.44 104 VAL A O 1
ATOM 808 N N . ALA A 1 105 ? 0.644 6.583 -7.602 1.00 86.62 105 ALA A N 1
ATOM 809 C CA . ALA A 1 105 ? 0.244 6.568 -6.196 1.00 86.62 105 ALA A CA 1
ATOM 810 C C . ALA A 1 105 ? -1.263 6.781 -6.002 1.00 86.62 105 ALA A C 1
ATOM 812 O O . ALA A 1 105 ? -1.889 6.066 -5.221 1.00 86.62 105 ALA A O 1
ATOM 813 N N . GLN A 1 106 ? -1.860 7.707 -6.754 1.00 86.81 106 GLN A N 1
ATOM 814 C CA . GLN A 1 106 ? -3.298 7.955 -6.724 1.00 86.81 106 GLN A CA 1
ATOM 815 C C . GLN A 1 106 ? -4.087 6.729 -7.196 1.00 86.81 106 GLN A C 1
ATOM 817 O O . GLN A 1 106 ? -5.082 6.354 -6.581 1.00 86.81 106 GLN A O 1
ATOM 822 N N . ARG A 1 107 ? -3.630 6.070 -8.266 1.00 86.62 107 ARG A N 1
ATOM 823 C CA . ARG A 1 107 ? -4.272 4.865 -8.814 1.00 86.62 107 ARG A CA 1
ATOM 824 C C . ARG A 1 107 ? -4.122 3.640 -7.914 1.00 86.62 107 ARG A C 1
ATOM 826 O O . ARG A 1 107 ? -4.999 2.785 -7.920 1.00 86.62 107 ARG A O 1
ATOM 833 N N . LEU A 1 108 ? -3.046 3.575 -7.135 1.00 86.25 108 LEU A N 1
ATOM 834 C CA . LEU A 1 108 ? -2.834 2.564 -6.097 1.00 86.25 108 LEU A CA 1
ATOM 835 C C . LEU A 1 108 ? -3.569 2.888 -4.782 1.00 86.25 108 LEU A C 1
ATOM 837 O O . LEU A 1 108 ? -3.526 2.081 -3.857 1.00 86.25 108 LEU A O 1
ATOM 841 N N . GLY A 1 109 ? -4.227 4.051 -4.681 1.00 86.62 109 GLY A N 1
ATOM 842 C CA . GLY A 1 109 ? -4.909 4.482 -3.461 1.00 86.62 109 GLY A CA 1
ATOM 843 C C . GLY A 1 109 ? -3.953 4.715 -2.287 1.00 86.62 109 GLY A C 1
ATOM 844 O O . GLY A 1 109 ? -4.321 4.472 -1.140 1.00 86.62 109 GLY A O 1
ATOM 845 N N . LEU A 1 110 ? -2.711 5.131 -2.559 1.00 87.31 110 LEU A N 1
ATOM 846 C CA . LEU A 1 110 ? -1.717 5.363 -1.512 1.00 87.31 110 LEU A CA 1
ATOM 847 C C . LEU A 1 110 ? -2.062 6.608 -0.688 1.00 87.31 110 LEU A C 1
ATOM 849 O O . LEU A 1 110 ? -2.534 7.604 -1.246 1.00 87.31 110 LEU A O 1
ATOM 853 N N . PRO A 1 111 ? -1.767 6.602 0.624 1.00 85.81 111 PRO A N 1
ATOM 854 C CA . PRO A 1 111 ? -1.985 7.772 1.455 1.00 85.81 111 PRO A CA 1
ATOM 855 C C . PRO A 1 111 ? -1.140 8.958 0.974 1.00 85.81 111 PRO A C 1
ATOM 857 O O . PRO A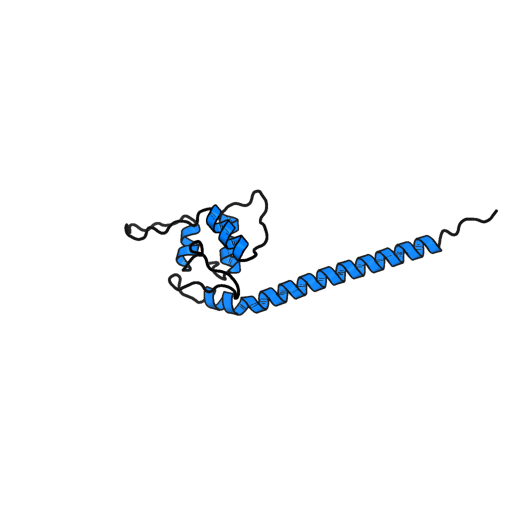 1 111 ? -0.020 8.810 0.460 1.00 85.81 111 PRO A O 1
ATOM 860 N N . ALA A 1 112 ? -1.689 10.160 1.150 1.00 85.38 112 ALA A N 1
ATOM 861 C CA . ALA A 1 112 ? -0.975 11.394 0.867 1.00 85.38 112 ALA A CA 1
ATOM 862 C C . ALA A 1 112 ? 0.294 11.480 1.729 1.00 85.38 112 ALA A C 1
ATOM 864 O O . ALA A 1 112 ? 0.283 11.127 2.907 1.00 85.38 112 ALA A O 1
ATOM 865 N N . LEU A 1 113 ? 1.389 11.933 1.123 1.00 86.44 113 LEU A N 1
ATOM 866 C CA . LEU A 1 113 ? 2.611 12.258 1.848 1.00 86.44 113 LEU A CA 1
ATOM 867 C C . LEU A 1 113 ? 2.555 13.719 2.322 1.00 86.44 113 LEU A C 1
ATOM 869 O O . LEU A 1 113 ? 1.769 14.499 1.772 1.00 86.44 113 LEU A O 1
ATOM 873 N N . PRO A 1 114 ? 3.375 14.103 3.318 1.00 85.00 114 PRO A N 1
ATOM 874 C CA . PRO A 1 114 ? 3.528 15.495 3.731 1.00 85.00 114 PRO A CA 1
ATOM 875 C C . PRO A 1 114 ? 3.796 16.432 2.545 1.00 85.00 114 PRO A C 1
ATOM 877 O O . PRO A 1 114 ? 4.403 16.038 1.553 1.00 85.00 114 PRO A O 1
ATOM 880 N N . HIS A 1 115 ? 3.382 17.695 2.652 1.00 78.12 115 HIS A N 1
ATOM 881 C CA . HIS A 1 115 ? 3.515 18.677 1.564 1.00 78.12 115 HIS A CA 1
ATOM 882 C C . HIS A 1 115 ? 4.968 18.934 1.131 1.00 78.12 115 HIS A C 1
ATOM 884 O O . HIS A 1 115 ? 5.209 19.352 0.003 1.00 78.12 115 HIS A O 1
ATOM 890 N N . ASN A 1 116 ? 5.930 18.687 2.019 1.00 81.62 116 ASN A N 1
ATOM 891 C CA . ASN A 1 116 ? 7.365 18.801 1.767 1.00 81.62 116 ASN A CA 1
ATOM 892 C C . ASN A 1 116 ? 8.016 17.472 1.357 1.00 81.62 116 ASN A C 1
ATOM 894 O O . ASN A 1 116 ? 9.243 17.412 1.277 1.00 81.62 116 ASN A O 1
ATOM 898 N N . ALA A 1 117 ? 7.227 16.415 1.151 1.00 80.06 117 ALA A N 1
ATOM 899 C CA . ALA A 1 117 ? 7.768 15.123 0.785 1.00 80.06 117 ALA A CA 1
ATOM 900 C C . ALA A 1 117 ? 8.424 15.185 -0.594 1.00 80.06 117 ALA A C 1
ATOM 902 O O . ALA A 1 117 ? 7.865 15.692 -1.572 1.00 80.06 117 ALA A O 1
ATOM 903 N N . THR A 1 118 ? 9.625 14.642 -0.660 1.00 83.62 118 THR A N 1
ATOM 904 C CA . THR A 1 118 ? 10.401 14.511 -1.879 1.00 83.62 118 THR A CA 1
ATOM 905 C C . THR A 1 118 ? 9.763 13.485 -2.809 1.00 83.62 118 THR A C 1
ATOM 907 O O . THR A 1 118 ? 9.051 12.558 -2.413 1.00 83.62 118 THR A O 1
ATOM 910 N N . GLU A 1 119 ? 10.075 13.600 -4.095 1.00 77.75 119 GLU A N 1
ATOM 911 C CA . GLU A 1 119 ? 9.686 12.579 -5.064 1.00 77.75 119 GLU A CA 1
ATOM 912 C C . GLU A 1 119 ? 10.267 11.200 -4.724 1.00 77.75 119 GLU A C 1
ATOM 914 O O . GLU A 1 119 ? 9.684 10.175 -5.070 1.00 77.75 119 GLU A O 1
ATOM 919 N N . GLU A 1 120 ? 11.434 11.160 -4.076 1.00 80.06 120 GLU A N 1
ATOM 920 C CA . GLU A 1 120 ? 12.067 9.917 -3.652 1.00 80.06 120 GLU A CA 1
ATOM 921 C C . GLU A 1 120 ? 11.246 9.208 -2.580 1.00 80.06 120 GLU A C 1
ATOM 923 O O . GLU A 1 120 ? 10.986 8.019 -2.730 1.00 80.06 120 GLU A O 1
ATOM 928 N N . GLU A 1 121 ? 10.721 9.933 -1.594 1.00 84.81 121 GLU A N 1
ATOM 929 C CA . GLU A 1 121 ? 9.811 9.369 -0.589 1.00 84.81 121 GLU A CA 1
ATOM 930 C C . GLU A 1 121 ? 8.539 8.808 -1.232 1.00 84.81 121 GLU A C 1
ATOM 932 O O . GLU A 1 121 ? 8.096 7.710 -0.886 1.00 84.81 121 GLU A O 1
ATOM 937 N N . ARG A 1 122 ? 7.984 9.493 -2.243 1.00 85.62 122 ARG A N 1
ATOM 938 C CA . ARG A 1 122 ? 6.839 8.965 -3.001 1.00 85.62 122 ARG A CA 1
ATOM 939 C C . ARG A 1 122 ? 7.180 7.669 -3.728 1.00 85.62 122 ARG A C 1
ATOM 941 O O . ARG A 1 122 ? 6.385 6.731 -3.728 1.00 85.62 122 ARG A O 1
ATOM 948 N N . ARG A 1 123 ? 8.360 7.599 -4.339 1.00 79.88 123 ARG A N 1
ATOM 949 C CA . ARG A 1 123 ? 8.837 6.393 -5.025 1.00 79.88 123 ARG A CA 1
ATOM 950 C C . ARG A 1 123 ? 9.087 5.250 -4.048 1.00 79.88 123 ARG A C 1
ATOM 952 O O . ARG A 1 123 ? 8.721 4.120 -4.359 1.00 79.88 123 ARG A O 1
ATOM 959 N N . THR A 1 124 ? 9.659 5.532 -2.883 1.00 84.50 124 THR A N 1
ATOM 960 C CA . THR A 1 124 ? 9.855 4.552 -1.809 1.00 84.50 124 THR A CA 1
ATOM 961 C C . THR A 1 124 ? 8.519 3.989 -1.343 1.00 84.50 124 THR A C 1
ATOM 963 O O . THR A 1 124 ? 8.357 2.774 -1.335 1.00 84.50 124 THR A O 1
ATOM 966 N N . GLN A 1 125 ? 7.515 4.839 -1.115 1.00 87.31 125 GLN A N 1
ATOM 967 C CA . GLN A 1 125 ? 6.171 4.392 -0.744 1.00 87.31 125 GLN A CA 1
ATOM 968 C C . GLN A 1 125 ? 5.547 3.459 -1.801 1.00 87.31 125 GLN A C 1
ATOM 970 O O . GLN A 1 125 ? 4.942 2.445 -1.458 1.00 87.31 125 GLN A O 1
ATOM 975 N N . ILE A 1 126 ? 5.712 3.764 -3.095 1.00 87.50 126 ILE A N 1
ATOM 976 C CA . ILE A 1 126 ? 5.239 2.896 -4.189 1.00 87.50 126 ILE A CA 1
ATOM 977 C C . ILE A 1 126 ? 5.999 1.562 -4.194 1.00 87.50 126 ILE A C 1
ATOM 979 O O . ILE A 1 126 ? 5.381 0.507 -4.337 1.00 87.50 126 ILE A O 1
ATOM 983 N N . LYS A 1 127 ? 7.329 1.590 -4.029 1.00 86.25 127 LYS A N 1
ATOM 984 C CA . LYS A 1 127 ? 8.163 0.378 -3.969 1.00 86.25 127 LYS A CA 1
ATOM 985 C C . LYS A 1 127 ? 7.746 -0.520 -2.809 1.00 86.25 127 LYS A C 1
ATOM 987 O O . LYS A 1 127 ? 7.551 -1.711 -3.024 1.00 86.25 127 LYS A O 1
ATOM 992 N N . GLU A 1 128 ? 7.578 0.039 -1.617 1.00 88.06 128 GLU A N 1
ATOM 993 C CA . GLU A 1 128 ? 7.136 -0.693 -0.427 1.00 88.06 128 GLU A CA 1
ATOM 994 C C . GLU A 1 128 ? 5.753 -1.306 -0.638 1.00 88.06 128 GLU A C 1
ATOM 996 O O . GLU A 1 128 ? 5.561 -2.502 -0.420 1.00 88.06 128 GLU A O 1
ATOM 1001 N N . TYR A 1 129 ? 4.806 -0.519 -1.156 1.00 88.44 129 TYR A N 1
ATOM 1002 C CA . TYR A 1 129 ? 3.450 -0.992 -1.414 1.00 88.44 129 TYR A CA 1
ATOM 1003 C C . TYR A 1 129 ? 3.395 -2.141 -2.431 1.00 88.44 129 TYR A C 1
ATOM 1005 O O . TYR A 1 129 ? 2.535 -3.014 -2.329 1.00 88.44 129 TYR A O 1
ATOM 1013 N N . LEU A 1 130 ? 4.299 -2.151 -3.413 1.00 88.00 130 LEU A N 1
ATOM 1014 C CA . LEU A 1 130 ? 4.384 -3.199 -4.431 1.00 88.00 130 LEU A CA 1
ATOM 1015 C C . LEU A 1 130 ? 5.328 -4.348 -4.043 1.00 88.00 130 LEU A C 1
ATOM 1017 O O . LEU A 1 130 ? 5.501 -5.262 -4.843 1.00 88.00 130 LEU A O 1
ATOM 1021 N N . GLY A 1 131 ? 5.955 -4.341 -2.863 1.00 86.31 131 GLY A N 1
ATOM 1022 C CA . GLY A 1 131 ? 6.883 -5.405 -2.450 1.00 86.31 131 GLY A CA 1
ATOM 1023 C C . GLY A 1 131 ? 8.184 -5.406 -3.255 1.00 86.31 131 GLY A C 1
ATOM 1024 O O . GLY A 1 131 ? 8.715 -6.462 -3.610 1.00 86.31 131 GLY A O 1
ATOM 1025 N N . CYS A 1 132 ? 8.659 -4.208 -3.596 1.00 82.62 132 CYS A N 1
ATOM 1026 C CA . CYS A 1 132 ? 9.827 -3.944 -4.430 1.00 82.62 132 CYS A CA 1
ATOM 1027 C C . CYS A 1 132 ? 10.912 -3.105 -3.723 1.00 82.62 132 CYS A C 1
ATOM 1029 O O . CYS A 1 132 ? 11.672 -2.390 -4.377 1.00 82.62 132 CYS A O 1
ATOM 1031 N N . SER A 1 133 ? 10.962 -3.152 -2.391 1.00 69.88 133 SER A N 1
ATOM 1032 C CA . SER A 1 133 ? 12.021 -2.548 -1.578 1.00 69.88 133 SER A CA 1
ATOM 1033 C C . SER A 1 133 ? 13.243 -3.475 -1.536 1.00 69.88 133 SER A C 1
ATOM 1035 O O . SER A 1 133 ? 13.151 -4.578 -0.997 1.00 69.88 133 SER A O 1
ATOM 1037 N N . TRP A 1 134 ? 14.366 -3.043 -2.105 1.00 61.50 134 TRP A N 1
ATOM 1038 C CA . TRP A 1 134 ? 15.682 -3.682 -2.001 1.00 61.50 134 TRP A CA 1
ATOM 1039 C C . TRP A 1 134 ? 16.777 -2.620 -2.012 1.00 61.50 134 TRP A C 1
ATOM 1041 O O . TRP A 1 134 ? 16.533 -1.532 -2.592 1.00 61.50 134 TRP A O 1
#

Radius of gyration: 24.29 Å; chains: 1; bounding box: 63×42×75 Å

Foldseek 3Di:
DDDDDPDVVVVVVVVVVVVVVVVVVVVVVVVVVVVVVVVVLCVVQLVVQQPDDQAAAFDDDPPQDDDPLDQGGLVLLVVLVPDDDDPDPPDPNDRRPLVSLVVLCVSNVHDDDPPPDDSVVSSVSVCVSRNSDD

Sequence (134 aa):
MAQPQPNLENFIAQHAQQHQQVISRLDAMQARIDALEASQQRLPLLLDNTKASPGAPIRYPQGVQITPQFPKTKLHLVQLSGRLVTDAPELTFTRLAAADAQVVAQRLGLPALPHNATEEERRTQIKEYLGCSW

Secondary structure (DSSP, 8-state):
-PPP-HHHHHHHHHHHHHHHHHHHHHHHHHHHHHHHHHHHHHHHHHHHHHHS-TTSBPP--TT----TTS--BHHHHHGGGS------TT----PPPHHHHHHHHHHTTPPPPPTT--HHHHHHHHHHHTT---

Organism: NCBI:txid416441

pLDDT: mean 78.39, std 15.86, range [39.06, 95.88]